Protein AF-A0A1S9PK95-F1 (afdb_monomer)

Structure (mmCIF, N/CA/C/O backbone):
data_AF-A0A1S9PK95-F1
#
_entry.id   AF-A0A1S9PK95-F1
#
loop_
_atom_site.group_PDB
_atom_site.id
_atom_site.type_symbol
_atom_site.label_atom_id
_atom_site.label_alt_id
_atom_site.label_comp_id
_atom_site.label_asym_id
_atom_site.label_entity_id
_atom_site.label_seq_id
_atom_site.pdbx_PDB_ins_code
_atom_site.Cartn_x
_atom_site.Cartn_y
_atom_site.Cartn_z
_atom_site.occupancy
_atom_site.B_iso_or_equiv
_atom_site.auth_seq_id
_atom_site.auth_comp_id
_atom_site.auth_asym_id
_atom_site.auth_atom_id
_atom_site.pdbx_PDB_model_num
ATOM 1 N N . MET A 1 1 ? 2.733 -17.547 -16.354 1.00 62.22 1 MET A N 1
ATOM 2 C CA . MET A 1 1 ? 1.475 -18.207 -15.931 1.00 62.22 1 MET A CA 1
ATOM 3 C C . MET A 1 1 ? 1.115 -17.819 -14.496 1.00 62.22 1 MET A C 1
ATOM 5 O O . MET A 1 1 ? 0.065 -17.225 -14.324 1.00 62.22 1 MET A O 1
ATOM 9 N N . LEU A 1 2 ? 2.014 -18.000 -13.514 1.00 79.69 2 LEU A N 1
ATOM 10 C CA . LEU A 1 2 ? 1.809 -17.569 -12.116 1.00 79.69 2 LEU A CA 1
ATOM 11 C C . LEU A 1 2 ? 1.438 -16.083 -11.948 1.00 79.69 2 LEU A C 1
ATOM 13 O O . LEU A 1 2 ? 0.514 -15.785 -11.205 1.00 79.69 2 LEU A O 1
ATOM 17 N N . VAL A 1 3 ? 2.100 -15.170 -12.669 1.00 79.50 3 VAL A N 1
ATOM 18 C CA . VAL A 1 3 ? 1.837 -13.718 -12.563 1.00 79.50 3 VAL A CA 1
ATOM 19 C C . VAL A 1 3 ? 0.412 -13.359 -13.004 1.00 79.50 3 VAL A C 1
ATOM 21 O O . VAL A 1 3 ? -0.287 -12.623 -12.321 1.00 79.50 3 VAL A O 1
ATOM 24 N N . TYR A 1 4 ? -0.068 -13.952 -14.100 1.00 85.25 4 TYR A N 1
ATOM 25 C CA . TYR A 1 4 ? -1.441 -13.742 -14.568 1.00 85.25 4 TYR A CA 1
ATOM 26 C C . TYR A 1 4 ? -2.471 -14.339 -13.606 1.00 85.25 4 TYR A C 1
ATOM 28 O O . TYR A 1 4 ? -3.512 -13.736 -13.369 1.00 85.25 4 TYR A O 1
ATOM 36 N N . THR A 1 5 ? -2.183 -15.505 -13.019 1.00 88.88 5 THR A N 1
ATOM 37 C CA . THR A 1 5 ? -3.040 -16.097 -11.984 1.00 88.88 5 THR A CA 1
ATOM 38 C C . THR A 1 5 ? -3.107 -15.209 -10.742 1.00 88.88 5 THR A C 1
ATOM 40 O O . THR A 1 5 ? -4.191 -14.995 -10.208 1.00 88.88 5 THR A O 1
ATOM 43 N N . TYR A 1 6 ? -1.968 -14.667 -10.307 1.00 89.31 6 TYR A N 1
ATOM 44 C CA . TYR A 1 6 ? -1.884 -13.736 -9.185 1.00 89.31 6 TYR A CA 1
ATOM 45 C C . TYR A 1 6 ? -2.721 -12.471 -9.439 1.00 89.31 6 TYR A C 1
ATOM 47 O O . TYR A 1 6 ? -3.594 -12.150 -8.637 1.00 89.31 6 TYR A O 1
ATOM 55 N N . PHE A 1 7 ? -2.574 -11.855 -10.615 1.00 92.81 7 PHE A N 1
ATOM 56 C CA . PHE A 1 7 ? -3.377 -10.698 -11.014 1.00 92.81 7 PHE A CA 1
ATOM 57 C C . PHE A 1 7 ? -4.889 -10.991 -11.032 1.00 92.81 7 PHE A C 1
ATOM 59 O O . PHE A 1 7 ? -5.697 -10.183 -10.575 1.00 92.81 7 PHE A O 1
ATOM 66 N N . ILE A 1 8 ? -5.302 -12.177 -11.500 1.00 94.44 8 ILE A N 1
ATOM 67 C CA . ILE A 1 8 ? -6.716 -12.590 -11.461 1.00 94.44 8 ILE A CA 1
ATOM 68 C C . ILE A 1 8 ? -7.241 -12.615 -10.019 1.00 94.44 8 ILE A C 1
ATOM 70 O O . ILE A 1 8 ? -8.363 -12.169 -9.775 1.00 94.44 8 ILE A O 1
ATOM 74 N N . PHE A 1 9 ? -6.453 -13.099 -9.054 1.00 95.25 9 PHE A N 1
ATOM 75 C CA . PHE A 1 9 ? -6.861 -13.086 -7.648 1.00 95.25 9 PHE A CA 1
ATOM 76 C C . PHE A 1 9 ? -7.052 -11.670 -7.107 1.00 95.25 9 PHE A C 1
ATOM 78 O O . PHE A 1 9 ? -8.013 -11.431 -6.377 1.00 95.25 9 PHE A O 1
ATOM 85 N N . GLU A 1 10 ? -6.198 -10.724 -7.486 1.00 93.19 10 GLU A N 1
ATOM 86 C CA . GLU A 1 10 ? -6.331 -9.324 -7.073 1.00 93.19 10 GLU A CA 1
ATOM 87 C C . GLU A 1 10 ? -7.568 -8.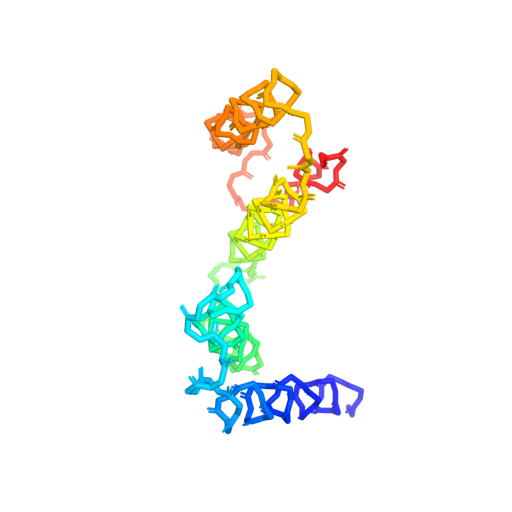661 -7.677 1.00 93.19 10 GLU A C 1
ATOM 89 O O . GLU A 1 10 ? -8.309 -7.975 -6.969 1.00 93.19 10 GLU A O 1
ATOM 94 N N . VAL A 1 11 ? -7.863 -8.930 -8.954 1.00 96.88 11 VAL A N 1
ATOM 95 C CA . VAL A 1 11 ? -9.096 -8.466 -9.604 1.00 96.88 11 VAL A CA 1
ATOM 96 C C . VAL A 1 11 ? -10.326 -9.050 -8.908 1.00 96.88 11 VAL A C 1
ATOM 98 O O . VAL A 1 11 ? -11.272 -8.322 -8.608 1.00 96.88 11 VAL A O 1
ATOM 101 N N . LEU A 1 12 ? -10.324 -10.348 -8.592 1.00 97.31 12 LEU A N 1
ATOM 102 C CA . LEU A 1 12 ? -11.423 -10.983 -7.862 1.00 97.31 12 LEU A CA 1
ATOM 103 C C . LEU A 1 12 ? -11.581 -10.411 -6.448 1.00 97.31 12 LEU A C 1
ATOM 105 O O . LEU A 1 12 ? -12.708 -10.164 -6.014 1.00 97.31 12 LEU A O 1
ATOM 109 N N . ALA A 1 13 ? -10.477 -10.151 -5.744 1.00 96.00 13 ALA A N 1
ATOM 110 C CA . ALA A 1 13 ? -10.494 -9.513 -4.432 1.00 96.00 13 ALA A CA 1
ATOM 111 C C . ALA A 1 13 ? -11.076 -8.093 -4.508 1.00 96.00 13 ALA A C 1
ATOM 113 O O . ALA A 1 13 ? -11.930 -7.732 -3.693 1.00 96.00 13 ALA A O 1
ATOM 114 N N . PHE A 1 14 ? -10.679 -7.313 -5.517 1.00 97.69 14 PHE A N 1
ATOM 115 C CA . PHE A 1 14 ? -11.237 -5.991 -5.782 1.00 97.69 14 PHE A CA 1
ATOM 116 C C . PHE A 1 14 ? -12.744 -6.057 -6.046 1.00 97.69 14 PHE A C 1
ATOM 118 O O . PHE A 1 14 ? -13.505 -5.338 -5.400 1.00 97.69 14 PHE A O 1
ATOM 125 N N . LEU A 1 15 ? -13.200 -6.951 -6.928 1.00 97.75 15 LEU A N 1
ATOM 126 C CA . LEU A 1 15 ? -14.623 -7.115 -7.238 1.00 97.75 15 LEU A CA 1
ATOM 127 C C . LEU A 1 15 ? -15.435 -7.548 -6.011 1.00 97.75 15 LEU A C 1
ATOM 129 O O . LEU A 1 15 ? -16.521 -7.018 -5.767 1.00 97.75 15 LEU A O 1
ATOM 133 N N . ALA A 1 16 ? -14.904 -8.465 -5.201 1.00 96.69 16 ALA A N 1
ATOM 134 C CA . ALA A 1 16 ? -15.544 -8.895 -3.962 1.00 96.69 16 ALA A CA 1
ATOM 135 C C . ALA A 1 16 ? -15.670 -7.738 -2.954 1.00 96.69 16 ALA A C 1
ATOM 137 O O . ALA A 1 16 ? -16.736 -7.542 -2.357 1.00 96.69 16 ALA A O 1
ATOM 138 N N . ALA A 1 17 ? -14.610 -6.940 -2.792 1.00 96.00 17 ALA A N 1
ATOM 139 C CA . ALA A 1 17 ? -14.620 -5.755 -1.942 1.00 96.00 17 ALA A CA 1
ATOM 140 C C . ALA A 1 17 ? -15.591 -4.690 -2.472 1.00 96.00 17 ALA A C 1
ATOM 142 O O . ALA A 1 17 ? -16.362 -4.124 -1.699 1.00 96.00 17 ALA A O 1
ATOM 143 N N . LEU A 1 18 ? -15.615 -4.461 -3.786 1.00 96.94 18 LEU A N 1
ATOM 144 C CA . LEU A 1 18 ? -16.509 -3.514 -4.445 1.00 96.94 18 LEU A CA 1
ATOM 145 C C . LEU A 1 18 ? -17.978 -3.900 -4.237 1.00 96.94 18 LEU A C 1
ATOM 147 O O . LEU A 1 18 ? -18.787 -3.069 -3.824 1.00 96.94 18 LEU A O 1
ATOM 151 N N . TRP A 1 19 ? -18.314 -5.179 -4.422 1.00 97.00 19 TRP A N 1
ATOM 152 C CA . TRP A 1 19 ? -19.666 -5.695 -4.194 1.00 97.00 19 TRP A CA 1
ATOM 153 C C . TRP A 1 19 ? -20.130 -5.510 -2.743 1.00 97.00 19 TRP A C 1
ATOM 155 O O . TRP A 1 19 ? -21.299 -5.219 -2.477 1.00 97.00 19 TRP A O 1
ATOM 165 N N . ARG A 1 20 ? -19.212 -5.641 -1.779 1.00 96.00 20 ARG A N 1
ATOM 166 C CA . ARG A 1 20 ? -19.498 -5.446 -0.350 1.00 96.00 20 ARG A CA 1
ATOM 167 C C . ARG A 1 20 ? -19.295 -4.014 0.136 1.00 96.00 20 ARG A C 1
ATOM 169 O O . ARG A 1 20 ? -19.608 -3.742 1.296 1.00 96.00 20 ARG A O 1
ATOM 176 N N . TRP A 1 21 ? -18.867 -3.088 -0.719 1.00 95.81 21 TRP A N 1
ATOM 177 C CA . TRP A 1 21 ? -18.525 -1.721 -0.324 1.00 95.81 21 TRP A CA 1
ATOM 178 C C . TRP A 1 21 ? -19.633 -0.988 0.436 1.00 95.81 21 TRP A C 1
ATOM 180 O O . TRP A 1 21 ? -19.326 -0.421 1.490 1.00 95.81 21 TRP A O 1
ATOM 190 N N . PRO A 1 22 ? -20.919 -1.051 0.026 1.00 95.25 22 PRO A N 1
ATOM 191 C CA . PRO A 1 22 ? -21.987 -0.376 0.762 1.00 95.25 22 PRO A CA 1
ATOM 192 C C . PRO A 1 22 ? -22.076 -0.830 2.225 1.00 95.25 22 PRO A C 1
ATOM 194 O O . PRO A 1 22 ? -22.340 -0.023 3.112 1.00 95.25 22 PRO A O 1
ATOM 197 N N . LYS A 1 23 ? -21.770 -2.107 2.502 1.00 94.38 23 LYS A N 1
ATOM 198 C CA . LYS A 1 23 ? -21.783 -2.681 3.858 1.00 94.38 23 LYS A CA 1
ATOM 199 C C . LYS A 1 23 ? -20.549 -2.303 4.685 1.00 94.38 23 LYS A C 1
ATOM 201 O O . LYS A 1 23 ? -20.571 -2.454 5.901 1.00 94.38 23 LYS A O 1
ATOM 206 N N . MET A 1 24 ? -19.484 -1.807 4.053 1.00 93.12 24 MET A N 1
ATOM 207 C CA . MET A 1 24 ? -18.223 -1.456 4.715 1.00 93.12 24 MET A CA 1
ATOM 208 C C . MET A 1 24 ? -18.119 0.024 5.105 1.00 93.12 24 MET A C 1
ATOM 210 O O . MET A 1 24 ? -17.211 0.365 5.860 1.00 93.12 24 MET A O 1
ATOM 214 N N . GLN A 1 25 ? -19.032 0.896 4.653 1.00 90.88 25 GLN A N 1
ATOM 215 C CA . GLN A 1 25 ? -18.955 2.362 4.816 1.00 90.88 25 GLN A CA 1
ATOM 216 C C . GLN A 1 25 ? -18.793 2.850 6.273 1.00 90.88 25 GLN A C 1
ATOM 218 O O . GLN A 1 25 ? -18.191 3.900 6.508 1.00 90.88 25 GLN A O 1
ATOM 223 N N . GLY A 1 26 ? -19.261 2.074 7.258 1.00 88.25 26 GLY A N 1
ATOM 224 C CA . GLY A 1 26 ? -19.115 2.362 8.694 1.00 88.25 26 GLY A CA 1
ATOM 225 C C . GLY A 1 26 ? -17.847 1.802 9.350 1.00 88.25 26 GLY A C 1
ATOM 226 O O . GLY A 1 26 ? -17.680 1.913 10.560 1.00 88.25 26 GLY A O 1
ATOM 227 N N . THR A 1 27 ? -16.955 1.176 8.582 1.00 89.69 27 THR A N 1
ATOM 228 C CA . THR A 1 27 ? -15.780 0.467 9.102 1.00 89.69 27 THR A CA 1
ATOM 229 C C . THR A 1 27 ? -14.498 0.940 8.415 1.00 89.69 27 THR A C 1
ATOM 231 O O . THR A 1 27 ? -14.554 1.477 7.304 1.00 89.69 27 THR A O 1
ATOM 234 N N . PRO A 1 28 ? -13.316 0.698 9.012 1.00 87.81 28 PRO A N 1
ATOM 235 C CA . PRO A 1 28 ? -12.040 0.934 8.337 1.00 87.81 28 PRO A CA 1
ATOM 236 C C . PRO A 1 28 ? -11.895 0.164 7.013 1.00 87.81 28 PRO A C 1
ATOM 238 O O . PRO A 1 28 ? -11.147 0.593 6.140 1.00 87.81 28 PRO A O 1
ATOM 241 N N . TYR A 1 29 ? -12.654 -0.923 6.819 1.00 90.38 29 TYR A N 1
ATOM 242 C CA . TYR A 1 29 ? -12.610 -1.728 5.598 1.00 90.38 29 TYR A CA 1
ATOM 243 C C . TYR A 1 29 ? -13.073 -0.982 4.342 1.00 90.38 29 TYR A C 1
ATOM 245 O O . TYR A 1 29 ? -12.734 -1.391 3.238 1.00 90.38 29 TYR A O 1
ATOM 253 N N . LYS A 1 30 ? -13.779 0.152 4.464 1.00 91.62 30 LYS A N 1
ATOM 254 C CA . LYS A 1 30 ? -14.161 0.959 3.291 1.00 91.62 30 LYS A CA 1
ATOM 255 C C . LYS A 1 30 ? -12.968 1.429 2.454 1.00 91.62 30 LYS A C 1
ATOM 257 O O . LYS A 1 30 ? -13.139 1.686 1.268 1.00 91.62 30 LYS A O 1
ATOM 262 N N . TYR A 1 31 ? -11.785 1.546 3.063 1.00 91.94 31 TYR A N 1
ATOM 263 C CA . TYR A 1 31 ? -10.562 1.960 2.377 1.00 91.94 31 TYR A CA 1
ATOM 264 C C . TYR A 1 31 ? -9.915 0.827 1.566 1.00 91.94 31 TYR A C 1
ATOM 266 O O . TYR A 1 31 ? -9.066 1.113 0.728 1.00 91.94 31 TYR A O 1
ATOM 274 N N . PHE A 1 32 ? -10.334 -0.434 1.744 1.00 93.44 32 PHE A N 1
ATOM 275 C CA . PHE A 1 32 ? -9.837 -1.538 0.916 1.00 93.44 32 PHE A CA 1
ATOM 276 C C . PHE A 1 32 ? -10.218 -1.375 -0.549 1.00 93.44 32 PHE A C 1
ATOM 278 O O . PHE A 1 32 ? -9.439 -1.759 -1.404 1.00 93.44 32 PHE A O 1
ATOM 285 N N . VAL A 1 33 ? -11.379 -0.799 -0.864 1.00 95.31 33 VAL A N 1
ATOM 286 C CA . VAL A 1 33 ? -11.808 -0.655 -2.263 1.00 95.31 33 VAL A CA 1
ATOM 287 C C . VAL A 1 33 ? -10.882 0.262 -3.068 1.00 95.31 33 VAL A C 1
ATOM 289 O O . VAL A 1 33 ? -10.368 -0.198 -4.086 1.00 95.31 33 VAL A O 1
ATOM 292 N N . PRO A 1 34 ? -10.600 1.512 -2.644 1.00 95.50 34 PRO A N 1
ATOM 293 C CA . PRO A 1 34 ? -9.639 2.347 -3.362 1.00 95.50 34 PRO A CA 1
ATOM 294 C C . PRO A 1 34 ? -8.214 1.771 -3.334 1.00 95.50 34 PRO A C 1
ATOM 296 O O . PRO A 1 34 ? -7.495 1.918 -4.317 1.00 95.50 34 PRO A O 1
ATOM 299 N N . TYR A 1 35 ? -7.811 1.083 -2.258 1.00 95.50 35 TYR A N 1
ATOM 300 C CA . TYR A 1 35 ? -6.503 0.422 -2.195 1.00 95.50 35 TYR A CA 1
ATOM 301 C C . TYR A 1 35 ? -6.379 -0.744 -3.187 1.00 95.50 35 TYR A C 1
ATOM 303 O O . TYR A 1 35 ? -5.409 -0.815 -3.930 1.00 95.50 35 TYR A O 1
ATOM 311 N N . LEU A 1 36 ? -7.378 -1.624 -3.261 1.00 96.38 36 LEU A N 1
ATOM 312 C CA . LEU A 1 36 ? -7.396 -2.744 -4.203 1.00 96.38 36 LEU A CA 1
ATOM 313 C C . LEU A 1 36 ? -7.513 -2.265 -5.652 1.00 96.38 36 LEU A C 1
ATOM 315 O O . LEU A 1 36 ? -6.887 -2.849 -6.528 1.00 96.38 36 LEU A O 1
ATOM 319 N N . LEU A 1 37 ? -8.250 -1.179 -5.909 1.00 97.12 37 LEU A N 1
ATOM 320 C CA . LEU A 1 37 ? -8.250 -0.540 -7.225 1.00 97.12 37 LEU A CA 1
ATOM 321 C C . LEU A 1 37 ? -6.842 -0.070 -7.612 1.00 97.12 37 LEU A C 1
ATOM 323 O O . LEU A 1 37 ? -6.406 -0.309 -8.734 1.00 97.12 37 LEU A O 1
ATOM 327 N N . TYR A 1 38 ? -6.129 0.571 -6.682 1.00 96.69 38 TYR A N 1
ATOM 328 C CA . TYR A 1 38 ? -4.738 0.967 -6.887 1.00 96.69 38 TYR A CA 1
ATOM 329 C C . TYR A 1 38 ? -3.838 -0.239 -7.195 1.00 96.69 38 TYR A C 1
ATOM 331 O O . TYR A 1 38 ? -3.103 -0.185 -8.176 1.00 96.69 38 TYR A O 1
ATOM 339 N N . VAL A 1 39 ? -3.940 -1.328 -6.422 1.00 95.25 39 VAL A N 1
ATOM 340 C CA . VAL A 1 39 ? -3.169 -2.565 -6.652 1.00 95.25 39 VAL A CA 1
ATOM 341 C C . VAL A 1 39 ? -3.440 -3.126 -8.048 1.00 95.25 39 VAL A C 1
ATOM 343 O O . VAL A 1 39 ? -2.499 -3.363 -8.794 1.00 95.25 39 VAL A O 1
ATOM 346 N N . VAL A 1 40 ? -4.710 -3.240 -8.453 1.00 96.62 40 VAL A N 1
ATOM 347 C CA . VAL A 1 40 ? -5.077 -3.723 -9.795 1.00 96.62 40 VAL A CA 1
ATOM 348 C C . VAL A 1 40 ? -4.493 -2.831 -10.897 1.00 96.62 40 VAL A C 1
ATOM 350 O O . VAL A 1 40 ? -3.989 -3.343 -11.892 1.00 96.62 40 VAL A O 1
ATOM 353 N N . ILE A 1 41 ? -4.523 -1.503 -10.737 1.00 95.62 41 ILE A N 1
ATOM 354 C CA . ILE A 1 41 ? -3.926 -0.571 -11.710 1.00 95.62 41 ILE A CA 1
ATOM 355 C C . ILE A 1 41 ? -2.402 -0.730 -11.759 1.00 95.62 41 ILE A C 1
ATOM 357 O O . ILE A 1 41 ? -1.824 -0.755 -12.846 1.00 95.62 41 ILE A O 1
ATOM 361 N N . TYR A 1 42 ? -1.753 -0.831 -10.599 1.00 94.44 42 TYR A N 1
ATOM 362 C CA . TYR A 1 42 ? -0.307 -0.997 -10.490 1.00 94.44 42 TYR A CA 1
ATOM 363 C C . TYR A 1 42 ? 0.159 -2.313 -11.127 1.00 94.44 42 TYR A C 1
ATOM 365 O O . TYR A 1 42 ? 1.096 -2.305 -11.924 1.00 94.44 42 TYR A O 1
ATOM 373 N N . GLU A 1 43 ? -0.512 -3.423 -10.831 1.00 93.25 43 GLU A N 1
ATOM 374 C CA . GLU A 1 43 ? -0.155 -4.749 -11.342 1.00 93.25 43 GLU A CA 1
ATOM 375 C C . GLU A 1 43 ? -0.441 -4.863 -12.837 1.00 93.25 43 GLU A C 1
ATOM 377 O O . GLU A 1 43 ? 0.409 -5.323 -13.599 1.00 93.25 43 GLU A O 1
ATOM 382 N N . TYR A 1 44 ? -1.577 -4.333 -13.303 1.00 93.94 44 TYR A N 1
ATOM 383 C CA . TYR A 1 44 ? -1.855 -4.258 -14.736 1.00 93.94 44 TYR A CA 1
ATOM 384 C C . TYR A 1 44 ? -0.817 -3.403 -15.473 1.00 93.94 44 TYR A C 1
ATOM 386 O O . TYR A 1 44 ? -0.273 -3.833 -16.487 1.00 93.94 44 TYR A O 1
ATOM 394 N N . GLY A 1 45 ? -0.501 -2.210 -14.961 1.00 93.31 45 GLY A N 1
ATOM 395 C CA . GLY A 1 45 ? 0.505 -1.342 -15.572 1.00 93.31 45 GLY A CA 1
ATOM 396 C C . GLY A 1 45 ? 1.905 -1.959 -15.550 1.00 93.31 45 GLY A C 1
ATOM 397 O O . GLY A 1 45 ? 2.653 -1.798 -16.510 1.00 93.31 45 GLY A O 1
ATOM 398 N N . SER A 1 46 ? 2.241 -2.723 -14.509 1.00 91.12 46 SER A N 1
ATOM 399 C CA . SER A 1 46 ? 3.504 -3.465 -14.424 1.00 91.12 46 SER A CA 1
ATOM 400 C C . SER A 1 46 ? 3.562 -4.616 -15.431 1.00 91.12 46 SER A C 1
ATOM 402 O O . SER A 1 46 ? 4.584 -4.792 -16.080 1.00 91.12 46 SER A O 1
ATOM 404 N N . LEU A 1 47 ? 2.461 -5.350 -15.629 1.00 91.56 47 LEU A N 1
ATOM 405 C CA . LEU A 1 47 ? 2.341 -6.389 -16.661 1.00 91.56 47 LEU A CA 1
ATOM 406 C C . LEU A 1 47 ? 2.466 -5.844 -18.089 1.00 91.56 47 LEU A C 1
ATOM 408 O O . LEU A 1 47 ? 2.873 -6.577 -18.985 1.00 91.56 47 LEU A O 1
ATOM 412 N N . GLN A 1 48 ? 2.064 -4.591 -18.307 1.00 92.94 48 GLN A N 1
ATOM 413 C CA . GLN A 1 48 ? 2.156 -3.902 -19.597 1.00 92.94 48 GLN A CA 1
ATOM 414 C C . GLN A 1 48 ? 3.431 -3.055 -19.740 1.00 92.94 48 GLN A C 1
ATOM 416 O O . GLN A 1 48 ? 3.532 -2.271 -20.683 1.00 92.94 48 GLN A O 1
ATOM 421 N N . ASP A 1 49 ? 4.375 -3.161 -18.799 1.00 91.50 49 ASP A N 1
ATOM 422 C CA . ASP A 1 49 ? 5.618 -2.382 -18.764 1.00 91.50 49 ASP A CA 1
ATOM 423 C C . ASP A 1 49 ? 5.421 -0.847 -18.795 1.00 91.50 49 ASP A C 1
ATOM 425 O O . ASP A 1 49 ? 6.337 -0.095 -19.129 1.00 91.50 49 ASP A O 1
ATOM 429 N N . TRP A 1 50 ? 4.251 -0.334 -18.388 1.00 91.75 50 TRP A N 1
ATOM 430 C CA . TRP A 1 50 ? 3.933 1.108 -18.398 1.00 91.75 50 TRP A CA 1
ATOM 431 C C . TRP A 1 50 ? 4.843 1.941 -17.496 1.00 91.75 50 TRP A C 1
ATOM 433 O O . TRP A 1 50 ? 4.986 3.148 -17.684 1.00 91.75 50 TRP A O 1
ATOM 443 N N . PHE A 1 51 ? 5.439 1.295 -16.499 1.00 89.38 51 PHE A N 1
ATOM 444 C CA . PHE A 1 51 ? 6.302 1.919 -15.505 1.00 89.38 51 PHE A CA 1
ATOM 445 C C . PHE A 1 51 ? 7.776 1.563 -15.700 1.00 89.38 51 PHE A C 1
ATOM 447 O O . PHE A 1 51 ? 8.573 1.725 -14.780 1.00 89.38 51 PHE A O 1
ATOM 454 N N . VAL A 1 52 ? 8.160 1.032 -16.861 1.00 89.50 52 VAL A N 1
ATOM 455 C CA . VAL A 1 52 ? 9.568 0.769 -17.160 1.00 89.50 52 VAL A CA 1
ATOM 456 C C . VAL A 1 52 ? 10.204 2.053 -17.683 1.00 89.50 52 VAL A C 1
ATOM 458 O O . VAL A 1 52 ? 9.902 2.522 -18.777 1.00 89.50 52 VAL A O 1
ATOM 461 N N . ILE A 1 53 ? 11.123 2.617 -16.903 1.00 86.00 53 ILE A N 1
ATOM 462 C CA . ILE A 1 53 ? 11.941 3.769 -17.291 1.00 86.00 53 ILE A CA 1
ATOM 463 C C . ILE A 1 53 ? 13.407 3.360 -17.145 1.00 86.00 53 ILE A C 1
ATOM 465 O O . ILE A 1 53 ? 13.804 2.823 -16.114 1.00 86.00 53 ILE A O 1
ATOM 469 N N . ASN A 1 54 ? 14.230 3.590 -18.174 1.00 83.31 54 ASN A N 1
ATOM 470 C CA . ASN A 1 54 ? 15.644 3.181 -18.191 1.00 83.31 54 ASN A CA 1
ATOM 471 C C . ASN A 1 54 ? 15.856 1.693 -17.839 1.00 83.31 54 ASN A C 1
ATOM 473 O O . ASN A 1 54 ? 16.733 1.355 -17.047 1.00 83.31 54 ASN A O 1
ATOM 477 N N . HIS A 1 55 ? 15.030 0.804 -18.406 1.00 82.88 55 HIS A N 1
ATOM 478 C CA . HIS A 1 55 ? 15.056 -0.646 -18.146 1.00 82.88 55 HIS A CA 1
ATOM 479 C C . HIS A 1 55 ? 14.827 -1.043 -16.675 1.00 82.88 55 HIS A C 1
ATOM 481 O O . HIS A 1 55 ? 15.172 -2.151 -16.271 1.00 82.88 55 HIS A O 1
ATOM 487 N N . SER A 1 56 ? 14.235 -0.154 -15.871 1.00 84.00 56 SER A N 1
ATOM 488 C CA . SER A 1 56 ? 13.923 -0.392 -14.464 1.00 84.00 56 SER A CA 1
ATOM 489 C C . SER A 1 56 ? 12.501 0.059 -14.137 1.00 84.00 56 SER A C 1
ATOM 491 O O . SER A 1 56 ? 12.051 1.122 -14.557 1.00 84.00 56 SER A O 1
ATOM 493 N N . ASN A 1 57 ? 11.798 -0.741 -13.341 1.00 86.12 57 ASN A N 1
ATOM 494 C CA . ASN A 1 57 ? 10.506 -0.410 -12.732 1.00 86.12 57 ASN A CA 1
ATOM 495 C C . ASN A 1 57 ? 10.628 -0.260 -11.201 1.00 86.12 57 ASN A C 1
ATOM 497 O O . ASN A 1 57 ? 9.632 -0.191 -10.483 1.00 86.12 57 ASN A O 1
ATOM 501 N N . LEU A 1 58 ? 11.856 -0.196 -10.672 1.00 85.31 58 LEU A N 1
ATOM 502 C CA . LEU A 1 58 ? 12.091 -0.210 -9.226 1.00 85.31 58 LEU A CA 1
ATOM 503 C C . LEU A 1 58 ? 11.527 1.030 -8.523 1.00 85.31 58 LEU A C 1
ATOM 505 O O . LEU A 1 58 ? 11.112 0.940 -7.372 1.00 85.31 58 LEU A O 1
ATOM 509 N N . TYR A 1 59 ? 11.438 2.168 -9.216 1.00 84.88 59 TYR A N 1
ATOM 510 C CA . TYR A 1 59 ? 10.833 3.371 -8.644 1.00 84.88 59 TYR A CA 1
ATOM 511 C C . TYR A 1 59 ? 9.336 3.177 -8.352 1.00 84.88 59 TYR A C 1
ATOM 513 O O . TYR A 1 59 ? 8.858 3.592 -7.296 1.00 84.88 59 TYR A O 1
ATOM 521 N N . ILE A 1 60 ? 8.592 2.525 -9.258 1.00 87.62 60 ILE A N 1
ATOM 522 C CA . ILE A 1 60 ? 7.163 2.278 -9.047 1.00 87.62 60 ILE A CA 1
ATOM 523 C C . ILE A 1 60 ? 6.963 1.187 -7.997 1.00 87.62 60 ILE A C 1
ATOM 525 O O . ILE A 1 60 ? 6.040 1.289 -7.192 1.00 87.62 60 ILE A O 1
ATOM 529 N N . ALA A 1 61 ? 7.872 0.208 -7.930 1.00 87.44 61 ALA A N 1
ATOM 530 C CA . ALA A 1 61 ? 7.877 -0.792 -6.871 1.00 87.44 61 ALA A CA 1
ATOM 531 C C . ALA A 1 61 ? 8.070 -0.135 -5.493 1.00 87.44 61 ALA A C 1
ATOM 533 O O . ALA A 1 61 ? 7.315 -0.429 -4.572 1.00 87.44 61 ALA A O 1
ATOM 534 N N . ASN A 1 62 ? 8.996 0.823 -5.359 1.00 86.06 62 ASN A N 1
ATOM 535 C CA . ASN A 1 62 ? 9.194 1.582 -4.117 1.00 86.06 62 ASN A CA 1
ATOM 536 C C . ASN A 1 62 ? 7.937 2.361 -3.705 1.00 86.06 62 ASN A C 1
ATOM 538 O O . ASN A 1 62 ? 7.552 2.357 -2.532 1.00 86.06 62 ASN A O 1
ATOM 542 N N . ILE A 1 63 ? 7.271 3.004 -4.669 1.00 86.69 63 ILE A N 1
ATOM 543 C CA . ILE A 1 63 ? 5.999 3.703 -4.440 1.00 86.69 63 ILE A CA 1
ATOM 544 C C . ILE A 1 63 ? 4.919 2.717 -3.975 1.00 86.69 63 ILE A C 1
ATOM 546 O O . ILE A 1 63 ? 4.242 2.986 -2.982 1.00 86.69 63 ILE A O 1
ATOM 550 N N . ASN A 1 64 ? 4.788 1.566 -4.638 1.00 90.31 64 ASN A N 1
ATOM 551 C CA . ASN A 1 64 ? 3.808 0.541 -4.285 1.00 90.31 64 ASN A CA 1
ATOM 552 C C . ASN A 1 64 ? 4.044 -0.036 -2.889 1.00 90.31 64 ASN A C 1
ATOM 554 O O . ASN A 1 64 ? 3.114 -0.089 -2.085 1.00 90.31 64 ASN A O 1
ATOM 558 N N . ILE A 1 65 ? 5.290 -0.377 -2.556 1.00 87.75 65 ILE A N 1
ATOM 559 C CA . ILE A 1 65 ? 5.660 -0.862 -1.221 1.00 87.75 65 ILE A CA 1
ATOM 560 C C . ILE A 1 65 ? 5.341 0.206 -0.163 1.00 87.75 65 ILE A C 1
ATOM 562 O O . ILE A 1 65 ? 4.745 -0.112 0.864 1.00 87.75 65 ILE A O 1
ATOM 566 N N . SER A 1 66 ? 5.647 1.480 -0.428 1.00 86.88 66 SER A N 1
ATOM 567 C CA . SER A 1 66 ? 5.352 2.584 0.501 1.00 86.88 66 SER A CA 1
ATOM 568 C C . SER A 1 66 ? 3.848 2.757 0.739 1.00 86.88 66 SER A C 1
ATOM 570 O O . SER A 1 66 ? 3.402 2.919 1.878 1.00 86.88 66 SER A O 1
ATOM 572 N N . ILE A 1 67 ? 3.044 2.697 -0.327 1.00 90.50 67 ILE A N 1
ATOM 573 C CA . ILE A 1 67 ? 1.580 2.779 -0.241 1.00 90.50 67 ILE A CA 1
ATOM 574 C C . ILE A 1 67 ? 1.018 1.566 0.507 1.00 90.50 67 ILE A C 1
ATOM 576 O O . ILE A 1 67 ? 0.161 1.734 1.377 1.00 90.50 67 ILE A O 1
ATOM 580 N N . ALA A 1 68 ? 1.516 0.361 0.220 1.00 90.25 68 ALA A N 1
ATOM 581 C CA . ALA A 1 68 ? 1.121 -0.860 0.911 1.00 90.25 68 ALA A CA 1
ATOM 582 C C . ALA A 1 68 ? 1.455 -0.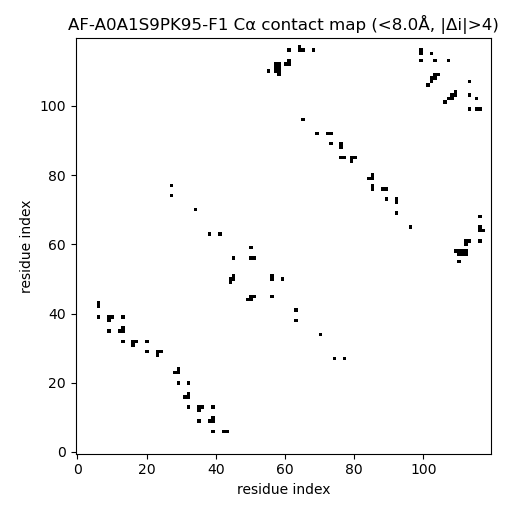791 2.408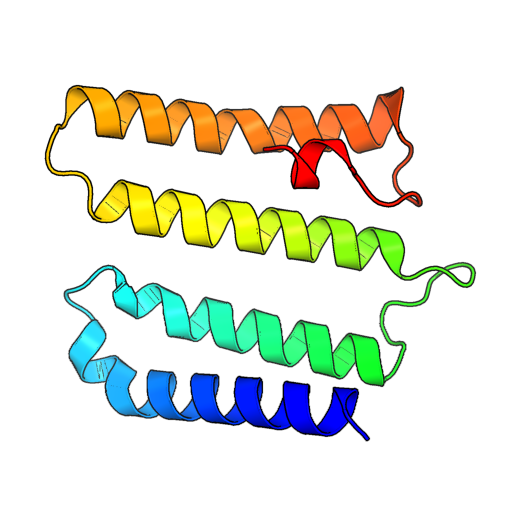 1.00 90.25 68 ALA A C 1
ATOM 584 O O . ALA A 1 68 ? 0.582 -1.063 3.236 1.00 90.25 68 ALA A O 1
ATOM 585 N N . PHE A 1 69 ? 2.667 -0.366 2.771 1.00 88.94 69 PHE A N 1
ATOM 586 C CA . PHE A 1 69 ? 3.067 -0.158 4.162 1.00 88.94 69 PHE A CA 1
ATOM 587 C C . PHE A 1 69 ? 2.130 0.829 4.863 1.00 88.94 69 PHE A C 1
ATOM 589 O O . PHE A 1 69 ? 1.605 0.544 5.942 1.00 88.94 69 PHE A O 1
ATOM 596 N N . PHE A 1 70 ? 1.870 1.977 4.236 1.00 89.38 70 PHE A N 1
ATOM 597 C CA . PHE A 1 70 ? 1.036 3.021 4.817 1.00 89.38 70 PHE A CA 1
ATOM 598 C C . PHE A 1 70 ? -0.407 2.556 5.024 1.00 89.38 70 PHE A C 1
ATOM 600 O O . PHE A 1 70 ? -0.971 2.728 6.109 1.00 89.38 70 PHE A O 1
ATOM 607 N N . PHE A 1 71 ? -0.992 1.926 4.004 1.00 92.25 71 PHE A N 1
ATOM 608 C CA . PHE A 1 71 ? -2.345 1.390 4.064 1.00 92.25 71 PHE A CA 1
ATOM 609 C C . PHE A 1 71 ? -2.486 0.358 5.186 1.00 92.25 71 PHE A C 1
ATOM 611 O O . PHE A 1 71 ? -3.345 0.511 6.059 1.00 92.25 71 PHE A O 1
ATOM 618 N N . ASN A 1 72 ? -1.610 -0.651 5.210 1.00 90.75 72 ASN A N 1
ATOM 619 C CA . ASN A 1 72 ? -1.652 -1.716 6.210 1.00 90.75 72 ASN A CA 1
ATOM 620 C C . ASN A 1 72 ? -1.408 -1.174 7.621 1.00 90.75 72 ASN A C 1
ATOM 622 O O . ASN A 1 72 ? -2.155 -1.495 8.545 1.00 90.75 72 ASN A O 1
ATOM 626 N N . SER A 1 73 ? -0.431 -0.285 7.793 1.00 90.12 73 SER A N 1
ATOM 627 C CA . SER A 1 73 ? -0.105 0.289 9.098 1.00 90.12 73 SER A CA 1
ATOM 628 C C . SER A 1 73 ? -1.235 1.154 9.652 1.00 90.12 73 SER A C 1
ATOM 630 O O . SER A 1 73 ? -1.585 1.045 10.832 1.00 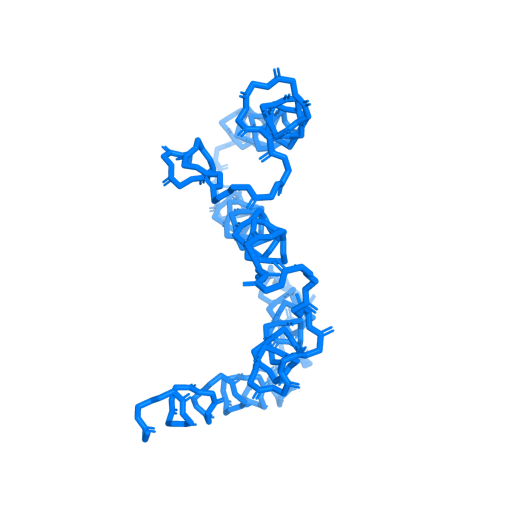90.12 73 SER A O 1
ATOM 632 N N . LEU A 1 74 ? -1.866 1.990 8.820 1.00 87.38 74 LEU A N 1
ATOM 633 C CA . LEU A 1 74 ? -3.035 2.765 9.237 1.00 87.38 74 LEU A CA 1
ATOM 634 C C . LEU A 1 74 ? -4.239 1.875 9.529 1.00 87.38 74 LEU A C 1
ATOM 636 O O . LEU A 1 74 ? -4.963 2.131 10.497 1.00 87.38 74 LEU A O 1
ATOM 640 N N . PHE A 1 75 ? -4.446 0.835 8.723 1.00 90.31 75 PHE A N 1
ATOM 641 C CA . PHE A 1 75 ? -5.513 -0.128 8.937 1.00 90.31 75 PHE A CA 1
ATOM 642 C C . PHE A 1 75 ? -5.336 -0.853 10.277 1.00 90.31 75 PHE A C 1
ATOM 644 O O . PHE A 1 75 ? -6.238 -0.794 11.114 1.00 90.31 75 PHE A O 1
ATOM 651 N N . LEU A 1 76 ? -4.159 -1.418 10.555 1.00 89.44 76 LEU A N 1
ATOM 652 C CA . LEU A 1 76 ? -3.839 -2.047 11.842 1.00 89.44 76 LEU A CA 1
ATOM 653 C C . LEU A 1 76 ? -3.987 -1.061 13.005 1.00 89.44 76 LEU A C 1
ATOM 655 O O . LEU A 1 76 ? -4.616 -1.360 14.020 1.00 89.44 76 LEU A O 1
ATOM 659 N N . THR A 1 77 ? -3.500 0.167 12.828 1.00 90.12 77 THR A N 1
ATOM 660 C CA . THR A 1 77 ? -3.621 1.228 13.837 1.00 90.12 77 THR A CA 1
ATOM 661 C C . THR A 1 77 ? -5.077 1.616 14.103 1.00 90.12 77 THR A C 1
ATOM 663 O O . THR A 1 77 ? -5.433 2.027 15.212 1.00 90.12 77 THR A O 1
ATOM 666 N N . SER A 1 78 ? -5.960 1.480 13.111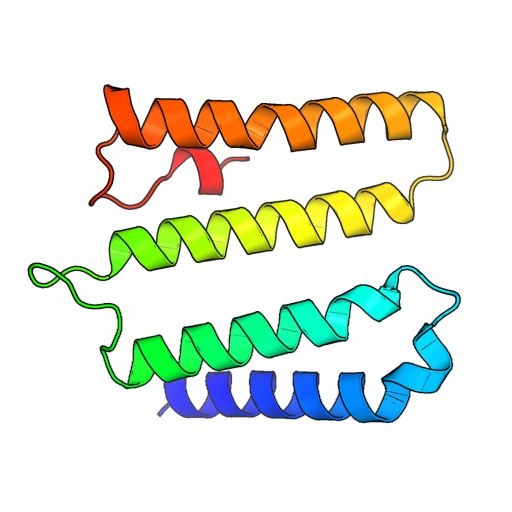 1.00 86.56 78 SER A N 1
ATOM 667 C CA . SER A 1 78 ? -7.391 1.735 13.277 1.00 86.56 78 SER A CA 1
ATOM 668 C C . SER A 1 78 ? -8.051 0.741 14.239 1.00 86.56 78 SER A C 1
ATOM 670 O O . SER A 1 78 ? -8.939 1.158 14.990 1.00 86.56 78 SER A O 1
ATOM 672 N N . LEU A 1 79 ? -7.548 -0.500 14.289 1.00 87.06 79 LEU A N 1
ATOM 673 C CA . LEU A 1 79 ? -8.031 -1.593 15.139 1.00 87.06 79 LEU A CA 1
ATOM 674 C C . LEU A 1 79 ? -7.530 -1.500 16.591 1.00 87.06 79 LEU A C 1
ATOM 676 O O . LEU A 1 79 ? -8.083 -2.147 17.482 1.00 87.06 79 LEU A O 1
ATOM 680 N N . LEU A 1 80 ? -6.513 -0.674 16.861 1.00 89.75 80 LEU A N 1
ATOM 681 C CA . LEU A 1 80 ? -5.999 -0.462 18.214 1.00 89.75 80 LEU A CA 1
ATOM 682 C C . LEU A 1 80 ? -7.040 0.226 19.108 1.00 89.75 80 LEU A C 1
ATOM 684 O O . LEU A 1 80 ? -7.596 1.275 18.756 1.00 89.75 80 LEU A O 1
ATOM 688 N N . LYS A 1 81 ? -7.234 -0.337 20.308 1.00 89.00 81 LYS A N 1
ATOM 689 C CA . LYS A 1 81 ? -8.141 0.185 21.345 1.00 89.00 81 LYS A CA 1
ATOM 690 C C . LYS A 1 81 ? -7.487 1.246 22.236 1.00 89.00 81 LYS A C 1
ATOM 692 O O . LYS A 1 81 ? -8.171 2.146 22.708 1.00 89.00 81 LYS A O 1
ATOM 697 N N . THR A 1 82 ? -6.169 1.174 22.443 1.00 92.06 82 THR A N 1
ATOM 698 C CA . THR A 1 82 ? -5.430 2.055 23.365 1.00 92.06 82 THR A CA 1
ATOM 699 C C . THR A 1 82 ? -5.124 3.419 22.723 1.00 92.06 82 THR A C 1
ATOM 701 O O . THR A 1 82 ? -4.287 3.480 21.819 1.00 92.06 82 THR A O 1
ATOM 704 N N . PRO A 1 83 ? -5.710 4.542 23.192 1.00 88.62 83 PRO A N 1
ATOM 705 C CA . PRO A 1 83 ? -5.604 5.835 22.502 1.00 88.62 83 PRO A CA 1
ATOM 706 C C . PRO A 1 83 ? -4.186 6.417 22.462 1.00 88.62 83 PRO A C 1
ATOM 708 O O . PRO A 1 83 ? -3.775 6.972 21.443 1.00 88.62 83 PRO A O 1
ATOM 711 N N . ARG A 1 84 ? -3.414 6.268 23.551 1.00 90.38 84 ARG A N 1
ATOM 712 C CA . ARG A 1 84 ? -2.021 6.752 23.626 1.00 90.38 84 ARG A CA 1
ATOM 713 C C . ARG A 1 84 ? -1.126 6.035 22.617 1.00 90.38 84 ARG A C 1
ATOM 715 O O . ARG A 1 84 ? -0.438 6.689 21.839 1.00 90.38 84 ARG A O 1
ATOM 722 N N . PHE A 1 85 ? -1.202 4.705 22.585 1.00 89.62 85 PHE A N 1
ATOM 723 C CA . PHE A 1 85 ? -0.443 3.887 21.642 1.00 89.62 85 PHE A CA 1
ATOM 724 C C . PHE A 1 85 ? -0.874 4.151 20.194 1.00 89.62 85 PHE A C 1
ATOM 726 O O . PHE A 1 85 ? -0.031 4.348 19.330 1.00 89.62 85 PHE A O 1
ATOM 733 N N . LYS A 1 86 ? -2.181 4.297 19.940 1.00 90.56 86 LYS A N 1
ATOM 734 C CA . LYS A 1 86 ? -2.719 4.675 18.625 1.00 90.56 86 LYS A CA 1
ATOM 735 C C . LYS A 1 86 ? -2.177 6.018 18.128 1.00 90.56 86 LYS A C 1
ATOM 737 O O . LYS A 1 86 ? -1.866 6.146 16.948 1.00 90.56 86 LYS A O 1
ATOM 742 N N . LYS A 1 87 ? -2.058 7.020 19.007 1.00 90.56 87 LYS A N 1
ATOM 743 C CA . LYS A 1 87 ? -1.475 8.326 18.658 1.00 90.56 87 LYS A CA 1
ATOM 744 C C . LYS A 1 87 ? 0.013 8.200 18.324 1.00 90.56 87 LYS A C 1
ATOM 746 O O . LYS A 1 87 ? 0.431 8.731 17.302 1.00 90.56 87 LYS A O 1
ATOM 751 N N . ALA A 1 88 ? 0.780 7.477 19.141 1.00 90.38 88 ALA A N 1
ATOM 752 C CA . ALA A 1 88 ? 2.202 7.241 18.893 1.00 90.38 88 ALA A CA 1
ATOM 753 C C . ALA A 1 88 ? 2.440 6.477 17.578 1.00 90.38 88 ALA A C 1
ATOM 755 O O . ALA A 1 88 ? 3.238 6.917 16.757 1.00 90.38 88 ALA A O 1
ATOM 756 N N . ALA A 1 89 ? 1.679 5.405 17.332 1.00 90.31 89 ALA A N 1
ATOM 757 C CA . ALA A 1 89 ? 1.753 4.619 16.102 1.00 90.31 89 ALA A CA 1
ATOM 758 C C . ALA A 1 89 ? 1.449 5.469 14.860 1.00 90.31 89 ALA A C 1
ATOM 760 O O . ALA A 1 89 ? 2.213 5.449 13.904 1.00 90.31 89 ALA A O 1
ATOM 761 N N . LYS A 1 90 ? 0.390 6.293 14.887 1.00 89.00 90 LYS A N 1
ATOM 762 C CA . LYS A 1 90 ? 0.092 7.213 13.774 1.00 89.00 90 LYS A CA 1
ATOM 763 C C . LYS A 1 90 ? 1.239 8.178 13.486 1.00 89.00 90 LYS A C 1
ATOM 765 O O . LYS A 1 90 ? 1.530 8.422 12.323 1.00 89.00 90 LYS A O 1
ATOM 770 N N . ILE A 1 91 ? 1.870 8.727 14.525 1.00 90.19 91 ILE A N 1
ATOM 771 C CA . ILE A 1 91 ? 3.011 9.635 14.358 1.00 90.19 91 ILE A CA 1
ATOM 772 C C . ILE A 1 91 ? 4.186 8.886 13.722 1.00 90.19 91 ILE A C 1
ATOM 774 O O . ILE A 1 91 ? 4.746 9.385 12.754 1.00 90.19 91 ILE A O 1
ATOM 778 N N . ALA A 1 92 ? 4.509 7.681 14.197 1.00 89.44 92 ALA A N 1
ATOM 779 C CA . ALA A 1 92 ? 5.579 6.863 13.625 1.00 89.44 92 ALA A CA 1
ATOM 780 C C . ALA A 1 92 ? 5.335 6.537 12.138 1.00 89.44 92 ALA A C 1
ATOM 782 O O . ALA A 1 92 ? 6.235 6.706 11.324 1.00 89.44 92 ALA A O 1
ATOM 783 N N . ILE A 1 93 ? 4.102 6.165 11.773 1.00 89.69 93 ILE A N 1
ATOM 784 C CA . ILE A 1 93 ? 3.709 5.879 10.381 1.00 89.69 93 ILE A CA 1
ATOM 785 C C . ILE A 1 93 ? 3.815 7.126 9.496 1.00 89.69 93 ILE A C 1
ATOM 787 O O . ILE A 1 93 ? 4.238 7.045 8.351 1.00 89.69 93 ILE A O 1
ATOM 791 N N . ILE A 1 94 ? 3.417 8.295 10.001 1.00 87.56 94 ILE A N 1
ATOM 792 C CA . ILE A 1 94 ? 3.524 9.542 9.232 1.00 87.56 94 ILE A CA 1
ATOM 793 C C . ILE A 1 94 ? 4.993 9.943 9.063 1.00 87.56 94 ILE A C 1
ATOM 795 O O . ILE A 1 94 ? 5.367 10.424 7.998 1.00 87.56 94 ILE A O 1
ATOM 799 N N . LEU A 1 95 ? 5.823 9.737 10.090 1.00 88.81 95 LEU A N 1
ATOM 800 C CA . LEU A 1 95 ? 7.252 10.049 10.051 1.00 88.81 95 LEU A CA 1
ATOM 801 C C . LEU A 1 95 ? 8.058 9.079 9.180 1.00 88.81 95 LEU A C 1
ATOM 803 O O . LEU A 1 95 ? 9.098 9.483 8.669 1.00 88.81 95 LEU A O 1
ATOM 807 N N . SER A 1 96 ? 7.601 7.846 8.951 1.00 85.94 96 SER A N 1
ATOM 808 C CA . SER A 1 96 ? 8.329 6.919 8.076 1.00 85.94 96 SER A CA 1
ATOM 809 C C . SER A 1 96 ? 8.345 7.374 6.611 1.00 85.94 96 SER A C 1
ATOM 811 O O . SER A 1 96 ? 9.330 7.134 5.921 1.00 85.94 96 SER A O 1
ATOM 813 N N . ILE A 1 97 ? 7.324 8.107 6.147 1.00 82.94 97 ILE A N 1
ATOM 814 C CA . ILE A 1 97 ? 7.243 8.629 4.769 1.00 82.94 97 ILE A CA 1
ATOM 815 C C . ILE A 1 97 ? 8.390 9.599 4.435 1.00 82.94 97 ILE A C 1
ATOM 817 O O . ILE A 1 97 ? 9.108 9.347 3.467 1.00 82.94 97 ILE A O 1
ATOM 821 N N . PRO A 1 98 ? 8.605 10.707 5.179 1.00 85.25 98 PRO A N 1
ATOM 822 C CA . PRO A 1 98 ? 9.717 11.603 4.894 1.00 85.25 98 PRO A CA 1
ATOM 823 C C . PRO A 1 98 ? 11.065 10.908 5.090 1.00 85.25 98 PRO A C 1
ATOM 825 O O . PRO A 1 98 ? 11.990 11.204 4.343 1.00 85.25 98 PRO A O 1
ATOM 828 N N . PHE A 1 99 ? 11.183 9.956 6.022 1.00 84.69 99 PHE A N 1
ATOM 829 C CA . PHE A 1 99 ? 12.405 9.162 6.170 1.00 84.69 99 PHE A CA 1
ATOM 830 C C . PHE A 1 99 ? 12.701 8.308 4.932 1.00 84.69 99 PHE A C 1
ATOM 832 O O . PHE A 1 99 ? 13.823 8.353 4.433 1.00 84.69 99 PHE A O 1
ATOM 839 N N . ALA A 1 100 ? 11.706 7.598 4.395 1.00 81.12 100 ALA A N 1
ATOM 840 C CA . ALA A 1 100 ? 11.845 6.832 3.157 1.00 81.12 100 ALA A CA 1
ATOM 841 C C . ALA A 1 100 ? 12.172 7.750 1.967 1.00 81.12 100 ALA A C 1
ATOM 843 O O . ALA A 1 100 ? 13.088 7.473 1.197 1.00 81.12 100 ALA A O 1
ATOM 844 N N . ALA A 1 101 ? 11.502 8.902 1.856 1.00 81.56 101 ALA A N 1
ATOM 845 C CA . ALA A 1 101 ? 11.784 9.882 0.808 1.00 81.56 101 ALA A CA 1
ATOM 846 C C . ALA A 1 101 ? 13.219 10.434 0.890 1.00 81.56 101 ALA A C 1
ATOM 848 O O . ALA A 1 101 ? 13.905 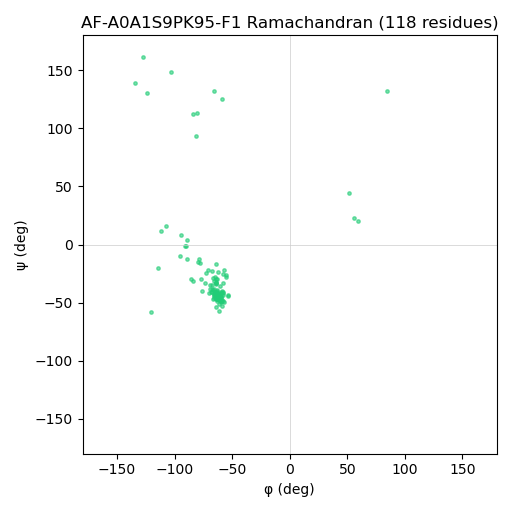10.520 -0.128 1.00 81.56 101 ALA A O 1
ATOM 849 N N . ILE A 1 102 ? 13.697 10.767 2.094 1.00 85.19 102 ILE A N 1
ATOM 850 C CA . ILE A 1 102 ? 15.079 11.208 2.329 1.00 85.19 102 ILE A CA 1
ATOM 851 C C . ILE A 1 102 ? 16.061 10.080 1.989 1.00 85.19 102 ILE A C 1
ATOM 853 O O . ILE A 1 102 ? 17.063 10.331 1.320 1.00 85.19 102 ILE A O 1
ATOM 857 N N . ASN A 1 103 ? 15.768 8.841 2.392 1.00 81.94 103 ASN A N 1
ATOM 858 C CA . ASN A 1 103 ? 16.606 7.684 2.085 1.00 81.94 103 ASN A CA 1
ATOM 859 C C . ASN A 1 103 ? 16.746 7.478 0.568 1.00 81.94 103 ASN A C 1
ATOM 861 O O . ASN A 1 103 ? 17.862 7.393 0.050 1.00 81.94 103 ASN A O 1
ATOM 865 N N . MET A 1 104 ? 15.626 7.492 -0.159 1.00 79.50 104 MET A N 1
ATOM 866 C CA . MET A 1 104 ? 15.605 7.366 -1.617 1.00 79.50 104 MET A CA 1
ATOM 867 C C . MET A 1 104 ? 16.328 8.524 -2.319 1.00 79.50 104 MET A C 1
ATOM 869 O O . MET A 1 104 ? 17.036 8.292 -3.300 1.00 79.5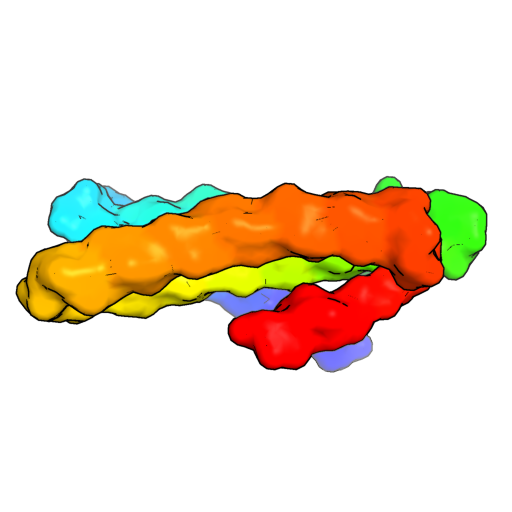0 104 MET A O 1
ATOM 873 N N . ALA A 1 105 ? 16.177 9.759 -1.830 1.00 81.12 105 ALA A N 1
ATOM 874 C CA . ALA A 1 105 ? 16.759 10.942 -2.460 1.00 81.12 105 ALA A CA 1
ATOM 875 C C . ALA A 1 105 ? 18.270 11.088 -2.219 1.00 81.12 105 ALA A C 1
ATOM 877 O O . ALA A 1 105 ? 18.990 11.471 -3.139 1.00 81.12 105 ALA A O 1
ATOM 878 N N . PHE A 1 106 ? 18.756 10.793 -1.008 1.00 80.69 106 PHE A N 1
ATOM 879 C CA . PHE A 1 106 ? 20.115 11.166 -0.590 1.00 80.69 106 PHE A CA 1
ATOM 880 C C . PHE A 1 106 ? 21.067 9.991 -0.344 1.00 80.69 106 PHE A C 1
ATOM 882 O O . PHE A 1 106 ? 22.277 10.199 -0.378 1.00 80.69 106 PHE A O 1
ATOM 889 N N . PHE A 1 107 ? 20.565 8.775 -0.108 1.00 77.12 107 PHE A N 1
ATOM 890 C CA . PHE A 1 107 ? 21.409 7.645 0.303 1.00 77.12 107 PHE A CA 1
ATOM 891 C C . PHE A 1 107 ? 21.338 6.470 -0.677 1.00 77.12 107 PHE A C 1
ATOM 893 O O . PHE A 1 107 ? 22.353 6.057 -1.235 1.00 77.12 107 PHE A O 1
ATOM 900 N N . GLN A 1 108 ? 20.140 5.936 -0.909 1.00 69.75 108 GLN A N 1
ATOM 901 C CA . GLN A 1 108 ? 19.934 4.716 -1.691 1.00 69.75 108 GLN A CA 1
ATOM 902 C C . GLN A 1 108 ? 19.876 4.972 -3.200 1.00 69.75 108 GLN A C 1
ATOM 904 O O . GLN A 1 108 ? 20.319 4.137 -3.992 1.00 69.75 108 GLN A O 1
ATOM 909 N N . GLY A 1 109 ? 19.372 6.141 -3.596 1.00 71.69 109 GLY A N 1
ATOM 910 C CA . GLY A 1 109 ? 19.094 6.495 -4.982 1.00 71.69 109 GLY A CA 1
ATOM 911 C C . GLY A 1 109 ? 17.719 5.998 -5.440 1.00 71.69 109 GLY A C 1
ATOM 912 O O . GLY A 1 109 ? 17.374 4.830 -5.282 1.00 71.69 109 GLY A O 1
ATOM 913 N N . PHE A 1 110 ? 16.957 6.891 -6.075 1.00 72.56 110 PHE A N 1
ATOM 914 C CA . PHE A 1 110 ? 15.555 6.692 -6.477 1.00 72.56 110 PHE A CA 1
ATOM 915 C C . PHE A 1 110 ? 15.297 5.457 -7.362 1.00 72.56 110 PHE A C 1
ATOM 917 O O . PHE A 1 110 ? 14.214 4.878 -7.339 1.00 72.56 110 PHE A O 1
ATOM 924 N N . TRP A 1 111 ? 16.299 5.044 -8.139 1.00 71.06 111 TRP A N 1
ATOM 925 C CA . TRP A 1 111 ? 16.199 3.958 -9.119 1.00 71.06 111 TRP A CA 1
ATOM 926 C C . TRP A 1 111 ? 16.558 2.576 -8.567 1.00 71.06 111 TRP A C 1
ATOM 928 O O . TRP A 1 111 ? 16.517 1.598 -9.313 1.00 71.06 111 TRP A O 1
ATOM 938 N N . ARG A 1 112 ? 16.944 2.484 -7.290 1.00 76.44 112 ARG A N 1
ATOM 939 C CA . ARG A 1 112 ? 17.246 1.220 -6.609 1.00 76.44 112 ARG A CA 1
ATOM 940 C C . ARG A 1 112 ? 16.079 0.838 -5.704 1.00 76.44 112 ARG A C 1
ATOM 942 O O . ARG A 1 112 ? 15.402 1.711 -5.171 1.00 76.44 112 ARG A O 1
ATOM 949 N N . LEU A 1 113 ? 15.854 -0.464 -5.529 1.00 73.56 113 LEU A N 1
ATOM 950 C CA . LEU A 1 113 ? 14.837 -0.973 -4.607 1.00 73.56 113 LEU A CA 1
ATOM 951 C C . LEU A 1 113 ? 15.146 -0.473 -3.194 1.00 73.56 113 LEU A C 1
ATOM 953 O O . LEU A 1 113 ? 16.261 -0.700 -2.731 1.00 73.56 113 LEU A O 1
ATOM 957 N N . ASP A 1 114 ? 14.194 0.181 -2.535 1.00 66.25 114 ASP A N 1
ATOM 958 C CA . ASP A 1 114 ? 14.341 0.736 -1.191 1.00 66.25 114 ASP A CA 1
ATOM 959 C C . ASP A 1 114 ? 14.142 -0.345 -0.119 1.00 66.25 114 ASP A C 1
ATOM 961 O O . ASP A 1 114 ? 13.037 -0.642 0.333 1.00 66.25 114 ASP A O 1
ATOM 965 N N . THR A 1 115 ? 15.255 -0.941 0.299 1.00 60.75 115 THR A N 1
ATOM 966 C CA . THR A 1 115 ? 15.315 -1.964 1.350 1.00 60.75 115 THR A CA 1
ATOM 967 C C . THR A 1 115 ? 14.970 -1.438 2.741 1.00 60.75 115 THR A C 1
ATOM 969 O O . THR A 1 115 ? 14.567 -2.234 3.585 1.00 60.75 115 THR A O 1
ATOM 972 N N . ALA A 1 116 ? 15.100 -0.132 3.008 1.00 57.00 116 ALA A N 1
ATOM 973 C CA . ALA A 1 116 ? 14.721 0.423 4.309 1.00 57.00 116 ALA A CA 1
ATOM 974 C C . ALA A 1 116 ? 13.200 0.379 4.502 1.00 57.00 116 ALA A C 1
ATOM 976 O O . ALA A 1 116 ? 12.728 0.083 5.595 1.00 57.00 116 ALA A O 1
ATOM 977 N N . THR A 1 117 ? 12.444 0.571 3.419 1.00 53.66 117 THR A N 1
ATOM 978 C CA . THR A 1 117 ? 10.982 0.425 3.410 1.00 53.66 117 THR A CA 1
ATOM 979 C C . THR A 1 117 ? 10.539 -1.044 3.538 1.00 53.66 117 THR A C 1
ATOM 981 O O . THR A 1 117 ? 9.436 -1.308 3.994 1.00 53.66 117 THR A O 1
ATOM 984 N N . ILE A 1 118 ? 11.396 -2.018 3.202 1.00 54.09 118 ILE A N 1
ATOM 985 C CA . ILE A 1 118 ? 11.120 -3.458 3.409 1.00 54.09 118 ILE A CA 1
ATOM 986 C C . ILE A 1 118 ? 11.316 -3.871 4.880 1.00 54.09 118 ILE A C 1
ATOM 988 O O . ILE A 1 118 ? 10.680 -4.814 5.346 1.00 54.09 118 ILE A O 1
ATOM 992 N N . LEU A 1 119 ? 12.221 -3.200 5.599 1.00 46.00 119 LEU A N 1
ATOM 993 C CA . LEU A 1 119 ? 12.539 -3.486 7.005 1.00 46.00 119 LEU A CA 1
ATOM 994 C C . LEU A 1 119 ? 11.657 -2.718 8.007 1.00 46.00 119 LEU A C 1
ATOM 996 O O . LEU A 1 119 ? 11.706 -3.030 9.199 1.00 46.00 119 LEU A O 1
ATOM 1000 N N . LEU A 1 120 ? 10.897 -1.722 7.539 1.00 45.62 120 LEU A N 1
ATOM 1001 C CA . LEU A 1 120 ? 9.893 -0.972 8.306 1.00 45.62 120 LEU A CA 1
ATOM 1002 C C . LE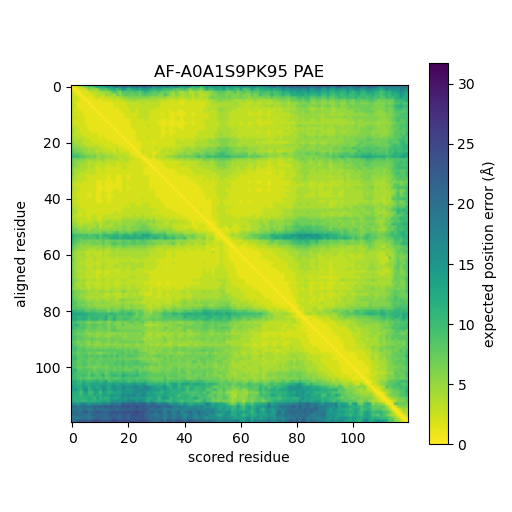U A 1 120 ? 8.544 -1.696 8.307 1.00 45.62 120 LEU A C 1
ATOM 1004 O O . LEU A 1 120 ? 7.938 -1.752 9.402 1.00 45.62 120 LEU A O 1
#

Organism: NCBI:txid1792845

Solvent-accessible surface area (backbone atoms only — not comparable to full-atom values): 6759 Å² total; per-residue (Å²): 110,70,68,63,54,51,52,49,52,45,48,51,50,29,51,54,42,52,76,44,35,84,81,24,70,91,45,83,63,44,55,49,40,65,50,34,50,49,49,46,52,52,53,52,35,55,77,68,51,72,56,55,54,93,93,38,43,31,46,57,49,42,51,50,52,52,51,50,50,50,52,52,51,51,54,56,46,68,72,52,83,53,68,68,59,37,52,52,50,52,52,52,60,60,53,45,52,62,51,49,51,48,39,28,72,75,72,70,36,60,75,42,73,57,60,69,71,73,75,106

Secondary structu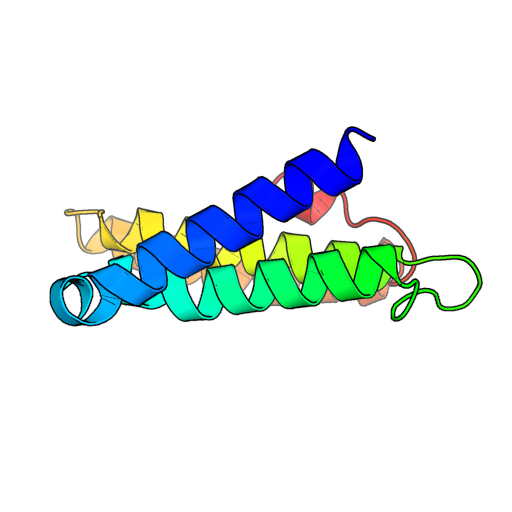re (DSSP, 8-state):
-HHHHHHHHHHHHHHHHHHHHHHHTTSGGGGHHHHHHHHHHHHHHHHTTTT-BTTB-HHHHHHHHHHHHHHHHHHHHHH---HHHHHHHHHHHHHHHHHHHHHIIIII-TTS--HHHHH-

Mean predicted aligned error: 5.69 Å

Foldseek 3Di:
DVLVVVLVVLVVVLVVLVVCLVVCPVDLSNVVNVLSVVVNVLSVCVVVVVCQDPNANQLSVQVNLLSVLLSVQLNVLRPDPDPVVSVVSVVVNVVVVVVQVCCCPPPQDSRDHRVVSVVD

Radius of gyration: 16.34 Å; Cα contacts (8 Å, |Δi|>4): 73; chains: 1; bounding box: 43×30×43 Å

pLDDT: mean 86.81, std 10.35, range [45.62, 97.75]

Sequence (120 aa):
MLVYTYFIFEVLAFLAALWRWPKMQGTPYKYFVPYLLYVVIYEYGSLQDWFVINHSNLYIANINISIAFFFNSLFLTSLLKTPRFKKAAKIAIILSIPFAAINMAFFQGFWRLDTATILL

Nearest PDB structures (foldseek):
  1s8j-assembly1_A  TM=3.818E-01  e=5.249E+00  Halobacterium sp.